Protein AF-M6JKP3-F1 (afdb_monomer_lite)

Organism: NCBI:txid1049976

Secondary structure (DSSP, 8-state):
-HHHHHHHHH---GGGS-GGG--HHHHHHHHHHHHHTTHHHHHHHHHHHHHT-

Radius of gyration: 12.95 Å; chains: 1; bounding box: 22×15×39 Å

Sequence (53 aa):
MTGIIYRMKTGCQWRAIPNEFGSGQTCHRRFQEWERAGVFKKIYKRILKLIMM

InterPro domains:
  IPR025161 Insertion element IS402-like domain [PF13340] (2-43)
  IPR052909 Transposase_6_like [PTHR46637] (2-49)

Foldseek 3Di:
DVQLVVCVVPVDQLCPRDCVSPHSVVSVVVVVVCVVVCVVVVVVVVVVVVVVD

Structure (mmCIF, N/CA/C/O backbone):
data_AF-M6JKP3-F1
#
_entry.id   AF-M6JKP3-F1
#
loop_
_atom_site.group_PDB
_atom_site.id
_atom_site.type_symbol
_atom_site.label_atom_id
_atom_site.label_alt_id
_atom_site.label_comp_id
_atom_site.label_asym_id
_atom_site.label_entity_id
_atom_site.label_seq_i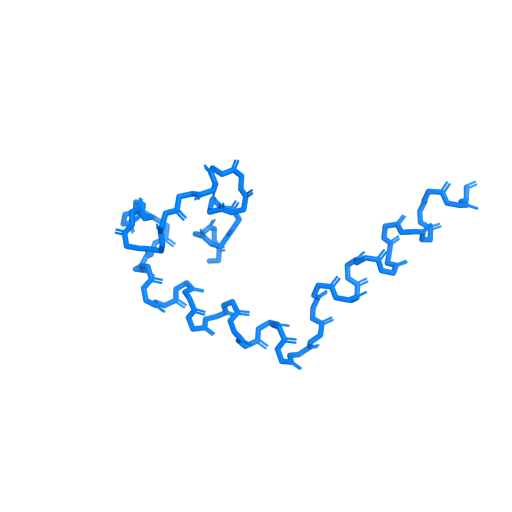d
_atom_site.pdbx_PDB_ins_code
_atom_site.Cartn_x
_atom_site.Cartn_y
_atom_site.Cartn_z
_atom_site.occupancy
_atom_site.B_iso_or_equiv
_atom_site.auth_seq_id
_atom_site.auth_comp_id
_atom_site.auth_asym_i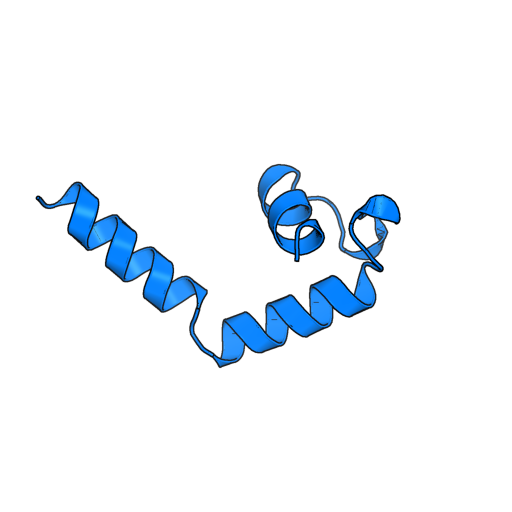d
_atom_site.auth_atom_id
_atom_site.pdbx_PDB_model_num
ATOM 1 N N . MET A 1 1 ? 2.167 -11.679 -4.177 1.00 63.12 1 MET A N 1
ATOM 2 C CA . MET A 1 1 ? 1.754 -10.626 -3.207 1.00 63.12 1 MET A CA 1
ATOM 3 C C . MET A 1 1 ? 2.870 -9.630 -2.899 1.00 63.12 1 MET A C 1
ATOM 5 O O . MET A 1 1 ? 2.572 -8.525 -2.463 1.00 63.12 1 MET A O 1
ATOM 9 N N . THR A 1 2 ? 4.131 -9.976 -3.163 1.00 86.19 2 THR A N 1
ATOM 10 C CA . THR A 1 2 ? 5.314 -9.155 -2.875 1.00 86.19 2 THR A CA 1
ATOM 11 C C . THR A 1 2 ? 5.319 -7.794 -3.581 1.00 86.19 2 THR A C 1
ATOM 13 O O . THR A 1 2 ? 5.810 -6.832 -3.006 1.00 86.19 2 THR A O 1
ATOM 16 N N . GLY A 1 3 ? 4.697 -7.660 -4.761 1.00 93.69 3 GLY A N 1
ATOM 17 C CA . GLY A 1 3 ? 4.676 -6.396 -5.513 1.00 93.69 3 GLY A CA 1
ATOM 18 C C . GLY A 1 3 ? 3.934 -5.243 -4.827 1.00 93.69 3 GLY A C 1
ATOM 19 O O . GLY A 1 3 ? 4.367 -4.098 -4.920 1.00 93.69 3 GLY A O 1
ATOM 20 N N . ILE A 1 4 ? 2.867 -5.526 -4.067 1.00 94.00 4 ILE A N 1
ATOM 21 C CA . ILE A 1 4 ? 2.174 -4.495 -3.272 1.00 94.00 4 ILE A CA 1
ATOM 22 C C . ILE A 1 4 ? 3.101 -3.977 -2.167 1.00 94.00 4 ILE A C 1
ATOM 24 O O . ILE A 1 4 ? 3.231 -2.769 -1.992 1.00 94.00 4 ILE A O 1
ATOM 28 N N . ILE A 1 5 ? 3.783 -4.883 -1.462 1.00 93.56 5 ILE A N 1
ATOM 29 C CA . ILE A 1 5 ? 4.720 -4.530 -0.388 1.00 93.56 5 ILE A CA 1
ATOM 30 C C . ILE A 1 5 ? 5.941 -3.797 -0.947 1.00 93.56 5 ILE A C 1
ATOM 32 O O . ILE A 1 5 ? 6.367 -2.803 -0.366 1.00 93.56 5 ILE A O 1
ATOM 36 N N . TYR A 1 6 ? 6.471 -4.239 -2.090 1.00 94.69 6 TYR A N 1
ATOM 37 C CA . TYR A 1 6 ? 7.555 -3.556 -2.790 1.00 94.69 6 TYR A CA 1
ATOM 38 C C . TYR A 1 6 ? 7.172 -2.107 -3.092 1.00 94.69 6 TYR A C 1
ATOM 40 O O . TYR A 1 6 ? 7.889 -1.193 -2.696 1.00 94.69 6 TYR A O 1
ATOM 48 N N . ARG A 1 7 ? 5.994 -1.887 -3.690 1.00 95.31 7 ARG A N 1
ATOM 49 C CA . ARG A 1 7 ? 5.484 -0.538 -3.944 1.00 95.31 7 ARG A CA 1
ATOM 50 C C . ARG A 1 7 ? 5.323 0.275 -2.662 1.00 95.31 7 ARG A C 1
ATOM 52 O O . ARG A 1 7 ? 5.656 1.451 -2.653 1.00 95.31 7 ARG A O 1
ATOM 59 N N . MET A 1 8 ? 4.800 -0.318 -1.589 1.00 92.88 8 MET A N 1
ATOM 60 C CA . MET A 1 8 ? 4.653 0.383 -0.308 1.00 92.88 8 MET A CA 1
ATOM 61 C C . MET A 1 8 ? 6.004 0.812 0.277 1.00 92.88 8 MET A C 1
ATOM 63 O O . MET A 1 8 ? 6.067 1.855 0.917 1.00 92.88 8 MET A O 1
ATOM 67 N N . LYS A 1 9 ? 7.076 0.043 0.042 1.00 94.62 9 LYS A N 1
ATOM 68 C CA . LYS A 1 9 ? 8.438 0.397 0.466 1.00 94.62 9 LYS A CA 1
ATOM 69 C C . LYS A 1 9 ? 9.085 1.468 -0.414 1.00 94.62 9 LYS A C 1
ATOM 71 O O . LYS A 1 9 ? 9.785 2.322 0.109 1.00 94.62 9 LYS A O 1
ATOM 76 N N . THR A 1 10 ? 8.895 1.401 -1.732 1.00 95.75 10 THR A N 1
ATOM 77 C CA . THR A 1 10 ? 9.618 2.251 -2.698 1.00 95.75 10 THR A CA 1
ATOM 78 C C . THR A 1 10 ? 8.837 3.476 -3.162 1.00 95.75 10 THR A C 1
ATOM 80 O O . THR A 1 10 ? 9.419 4.397 -3.721 1.00 95.75 10 THR A O 1
ATOM 83 N N . GLY A 1 11 ? 7.514 3.481 -2.998 1.00 94.88 11 GLY A N 1
ATOM 84 C CA . GLY A 1 11 ? 6.628 4.513 -3.538 1.00 94.88 11 GLY A CA 1
ATOM 85 C C . GLY A 1 11 ? 6.494 4.492 -5.065 1.00 94.88 11 GLY A C 1
ATOM 86 O O . GLY A 1 11 ? 5.888 5.403 -5.629 1.00 94.88 11 GLY A O 1
ATOM 87 N N . CYS A 1 12 ? 7.033 3.478 -5.753 1.00 94.44 12 CYS A N 1
ATOM 88 C CA . CYS A 1 12 ? 7.058 3.461 -7.211 1.00 94.44 12 CYS A CA 1
ATOM 89 C C . CYS A 1 12 ? 5.646 3.408 -7.834 1.00 94.44 12 CYS A C 1
ATOM 91 O O . CYS A 1 12 ? 4.634 3.058 -7.211 1.00 94.44 12 CYS A O 1
ATOM 93 N N . GLN A 1 13 ? 5.546 3.765 -9.112 1.00 95.69 13 GLN A N 1
ATOM 94 C CA . GLN A 1 13 ? 4.298 3.583 -9.850 1.00 95.69 13 GLN A CA 1
ATOM 95 C C . GLN A 1 13 ? 3.998 2.089 -10.037 1.00 95.69 13 GLN A C 1
ATOM 97 O O . GLN A 1 13 ? 4.911 1.281 -10.168 1.00 95.69 13 GLN A O 1
ATOM 102 N N . TRP A 1 14 ? 2.719 1.708 -10.133 1.00 94.44 14 TRP A N 1
ATOM 103 C CA . TRP A 1 14 ? 2.327 0.303 -10.331 1.00 94.44 14 TRP A CA 1
ATOM 104 C C . TRP A 1 14 ? 3.005 -0.341 -11.546 1.00 94.44 14 TRP A C 1
ATOM 106 O O . TRP A 1 14 ? 3.413 -1.493 -11.480 1.00 94.44 14 TRP A O 1
ATOM 116 N N . ARG A 1 15 ? 3.165 0.410 -12.643 1.00 93.38 15 ARG A N 1
ATOM 117 C CA . ARG A 1 15 ? 3.835 -0.056 -13.870 1.00 93.38 15 ARG A CA 1
ATOM 118 C C . ARG A 1 15 ? 5.350 -0.225 -13.721 1.00 93.38 15 ARG A C 1
ATOM 120 O O . ARG A 1 15 ? 5.942 -0.918 -14.533 1.00 93.38 15 ARG A O 1
ATOM 127 N N . ALA A 1 16 ? 5.949 0.387 -12.703 1.00 95.19 16 ALA A N 1
ATOM 128 C CA . ALA A 1 16 ? 7.376 0.307 -12.411 1.00 95.19 16 ALA A CA 1
ATOM 129 C C . ALA A 1 16 ? 7.718 -0.830 -11.430 1.00 95.19 16 ALA A C 1
ATOM 131 O O . ALA A 1 16 ? 8.856 -0.931 -10.982 1.00 95.19 16 ALA A O 1
ATOM 132 N N . ILE A 1 17 ? 6.745 -1.668 -11.056 1.00 94.62 17 ILE A N 1
ATOM 133 C CA . ILE A 1 17 ? 7.006 -2.853 -10.236 1.00 94.62 17 ILE A CA 1
ATOM 134 C C . ILE A 1 17 ? 7.797 -3.865 -11.083 1.00 94.62 17 ILE A C 1
ATOM 136 O O . ILE A 1 17 ? 7.326 -4.221 -12.167 1.00 94.62 17 ILE A O 1
ATOM 140 N N . PRO A 1 18 ? 8.959 -4.347 -10.604 1.00 93.50 18 PRO A N 1
ATOM 141 C CA . PRO A 1 18 ? 9.719 -5.393 -11.279 1.00 93.50 18 PRO A CA 1
ATOM 142 C C . PRO A 1 18 ? 8.875 -6.645 -11.542 1.00 93.50 18 PRO A C 1
ATOM 144 O O . PRO A 1 18 ? 8.127 -7.095 -10.672 1.00 93.50 18 PRO A O 1
ATOM 147 N N . ASN A 1 19 ? 9.029 -7.240 -12.728 1.00 89.06 19 ASN A N 1
ATOM 148 C CA . ASN A 1 19 ? 8.233 -8.401 -13.142 1.00 89.06 19 ASN A CA 1
ATOM 149 C C . ASN A 1 19 ? 8.417 -9.629 -12.233 1.00 89.06 19 ASN A C 1
ATOM 151 O O . ASN A 1 19 ? 7.495 -10.436 -12.131 1.00 89.06 19 ASN A O 1
ATOM 155 N N . GLU A 1 20 ? 9.545 -9.746 -11.520 1.00 92.31 20 GLU A N 1
ATOM 156 C CA . GLU A 1 20 ? 9.773 -10.790 -10.503 1.00 92.31 20 GLU A CA 1
ATOM 157 C C . GLU A 1 20 ? 8.717 -10.776 -9.381 1.00 92.31 20 GLU A C 1
ATOM 159 O O . GLU A 1 20 ? 8.420 -11.806 -8.778 1.00 92.31 20 GLU A O 1
ATOM 164 N N . PHE A 1 21 ? 8.084 -9.624 -9.130 1.00 89.75 21 PHE A N 1
ATOM 165 C CA . PHE A 1 21 ? 7.031 -9.474 -8.126 1.00 89.75 21 PHE A CA 1
ATOM 166 C C . PHE A 1 21 ? 5.609 -9.612 -8.696 1.00 89.75 21 PHE A C 1
ATOM 168 O O . PHE A 1 21 ? 4.627 -9.459 -7.954 1.00 89.75 21 PHE A O 1
ATOM 175 N N . GLY A 1 22 ? 5.503 -9.942 -9.985 1.00 87.94 22 GLY A N 1
ATOM 176 C CA . GLY A 1 22 ? 4.270 -10.020 -10.760 1.00 87.94 22 GLY A CA 1
ATOM 177 C C . GLY A 1 22 ? 3.919 -8.708 -11.463 1.00 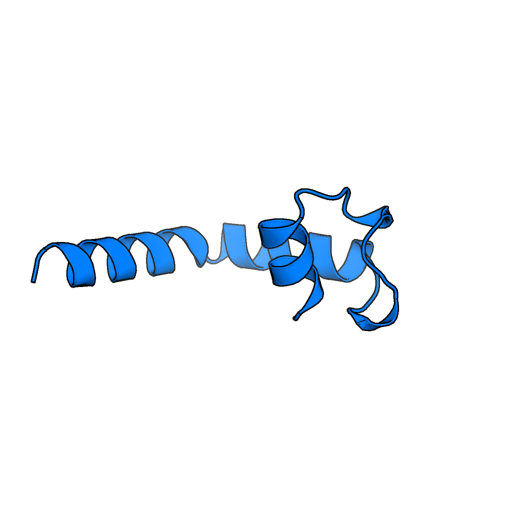87.94 22 GLY A C 1
ATOM 178 O O . GLY A 1 22 ? 4.504 -7.657 -11.210 1.00 87.94 22 GLY A O 1
ATOM 179 N N . SER A 1 23 ? 2.920 -8.754 -12.349 1.00 91.94 23 SER A N 1
ATOM 180 C CA . SER A 1 23 ? 2.544 -7.573 -13.126 1.00 91.94 23 SER A CA 1
ATOM 181 C C . SER A 1 23 ? 1.947 -6.466 -12.253 1.00 91.94 23 SER A C 1
ATOM 183 O O . SER A 1 23 ? 1.122 -6.705 -11.359 1.00 91.94 23 SER A O 1
ATOM 185 N N . GLY A 1 24 ? 2.309 -5.223 -12.573 1.00 92.69 24 GLY A N 1
ATOM 186 C CA . GLY A 1 24 ? 1.802 -4.029 -11.900 1.00 92.69 24 GLY A CA 1
ATOM 187 C C . GLY A 1 24 ? 0.277 -3.933 -11.862 1.00 92.69 24 GLY A C 1
ATOM 188 O O . GLY A 1 24 ? -0.301 -3.534 -10.853 1.00 92.69 24 GLY A O 1
ATOM 189 N N . GLN A 1 25 ? -0.388 -4.365 -12.937 1.00 93.88 25 GLN A N 1
ATOM 190 C CA . GLN A 1 25 ? -1.851 -4.380 -13.036 1.00 93.88 25 GLN A CA 1
ATOM 191 C C . GLN A 1 25 ? -2.483 -5.369 -12.050 1.00 93.88 25 GLN A C 1
ATOM 193 O O . GLN A 1 25 ? -3.443 -5.028 -11.360 1.00 93.88 25 GLN A O 1
ATOM 198 N N . THR A 1 26 ? -1.918 -6.575 -11.929 1.00 93.25 26 THR A N 1
ATOM 199 C CA . THR A 1 26 ? -2.394 -7.576 -10.964 1.00 93.25 26 THR A CA 1
ATOM 200 C C . THR A 1 26 ? -2.186 -7.088 -9.536 1.00 93.25 26 THR A C 1
ATOM 202 O O . THR A 1 26 ? -3.083 -7.225 -8.703 1.00 93.25 26 THR A O 1
ATOM 205 N N . CYS A 1 27 ? -1.035 -6.467 -9.259 1.00 94.50 27 CYS A N 1
ATOM 206 C CA . CYS A 1 27 ? -0.750 -5.864 -7.959 1.00 94.50 27 CYS A CA 1
ATOM 207 C C . CYS A 1 27 ? -1.746 -4.750 -7.623 1.00 94.50 27 CYS A C 1
ATOM 209 O O . CYS A 1 27 ? -2.280 -4.733 -6.517 1.00 94.50 27 CYS A O 1
ATOM 211 N N . HIS A 1 28 ? -2.052 -3.871 -8.580 1.00 95.00 28 HIS A N 1
ATOM 212 C CA . HIS A 1 28 ? -3.020 -2.796 -8.387 1.00 95.00 28 HIS A CA 1
ATOM 213 C C . HIS A 1 28 ? -4.435 -3.332 -8.125 1.00 95.00 28 HIS A C 1
ATOM 215 O O . HIS A 1 28 ? -5.079 -2.915 -7.165 1.00 95.00 28 HIS A O 1
ATOM 221 N N . ARG A 1 29 ? -4.900 -4.317 -8.905 1.00 95.75 29 ARG A N 1
ATOM 222 C CA . ARG A 1 29 ? -6.210 -4.950 -8.679 1.00 95.75 29 ARG A CA 1
ATOM 223 C C . ARG A 1 29 ? -6.298 -5.589 -7.292 1.00 95.75 29 ARG A C 1
ATOM 225 O O . ARG A 1 29 ? -7.270 -5.381 -6.574 1.00 95.75 29 ARG A O 1
ATOM 232 N N . ARG A 1 30 ? -5.264 -6.329 -6.885 1.00 94.44 30 ARG A N 1
ATOM 233 C CA . ARG A 1 30 ? -5.179 -6.945 -5.550 1.00 94.44 30 ARG A CA 1
ATOM 234 C C . ARG A 1 30 ? -5.145 -5.900 -4.433 1.00 94.44 30 ARG A C 1
ATOM 236 O O . ARG A 1 30 ? -5.774 -6.105 -3.401 1.00 94.44 30 ARG A O 1
ATOM 243 N N . PHE A 1 31 ? -4.465 -4.775 -4.645 1.00 95.38 31 PHE A N 1
ATOM 244 C CA . PHE A 1 31 ? -4.468 -3.655 -3.705 1.00 95.38 31 PHE A CA 1
ATOM 245 C C . PHE A 1 31 ? -5.879 -3.083 -3.511 1.00 95.38 31 PHE A C 1
ATOM 247 O O . PHE A 1 31 ? -6.313 -2.902 -2.377 1.00 95.38 31 PHE A O 1
ATOM 254 N N . GLN A 1 32 ? -6.630 -2.881 -4.596 1.00 96.69 32 GLN A N 1
ATOM 255 C CA . GLN A 1 32 ? -8.021 -2.421 -4.522 1.00 96.69 32 GLN A CA 1
ATOM 256 C C . GLN A 1 32 ? -8.933 -3.439 -3.819 1.00 96.69 32 GLN A C 1
ATOM 258 O O . GLN A 1 32 ? -9.791 -3.060 -3.023 1.00 96.69 32 GLN A O 1
ATOM 263 N N . GLU A 1 33 ? -8.746 -4.739 -4.069 1.00 96.81 33 GLU A N 1
ATOM 264 C CA . GLU A 1 33 ? -9.462 -5.804 -3.349 1.00 96.81 33 GLU A CA 1
ATOM 265 C C . GLU A 1 33 ? -9.186 -5.738 -1.832 1.00 96.81 33 GLU A C 1
ATOM 267 O O . GLU A 1 33 ? -10.109 -5.865 -1.028 1.00 96.81 33 GLU A O 1
ATOM 272 N N . TRP A 1 34 ? -7.940 -5.472 -1.424 1.00 95.62 34 TRP A N 1
ATOM 273 C CA . TRP A 1 34 ? -7.559 -5.309 -0.015 1.00 95.62 34 TRP A C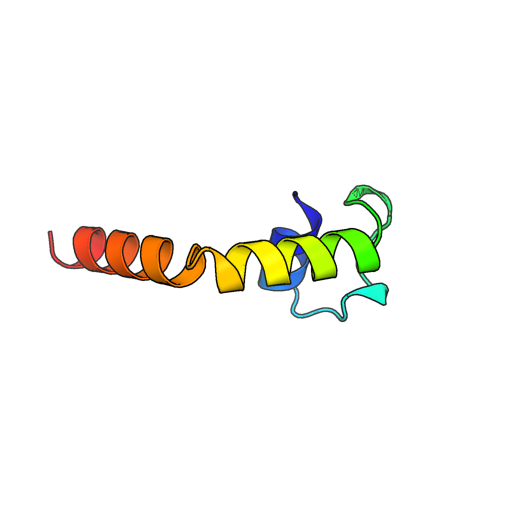A 1
ATOM 274 C C . TRP A 1 34 ? -8.162 -4.068 0.632 1.00 95.62 34 TRP A C 1
ATOM 276 O O . TRP A 1 34 ? -8.598 -4.121 1.785 1.00 95.62 34 TRP A O 1
ATOM 286 N N . GLU A 1 35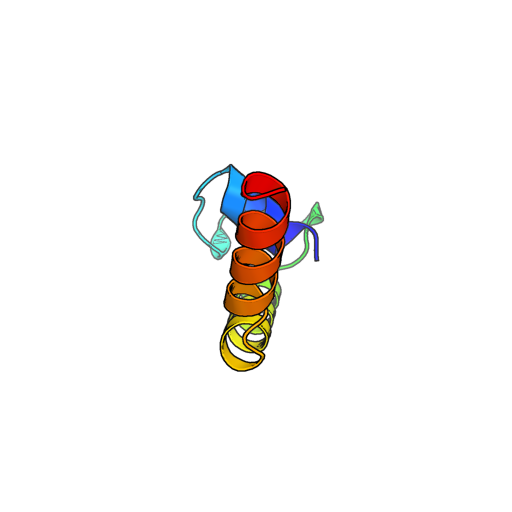 ? -8.191 -2.960 -0.101 1.00 96.69 35 GLU A N 1
ATOM 287 C CA . GLU A 1 35 ? -8.810 -1.721 0.352 1.00 96.69 35 GLU A CA 1
ATOM 288 C C . GLU A 1 35 ? -10.305 -1.927 0.620 1.00 96.69 35 GLU A C 1
ATOM 290 O O . GLU A 1 35 ? -10.778 -1.641 1.723 1.00 96.69 35 GLU A O 1
ATOM 295 N N . ARG A 1 36 ? -11.023 -2.542 -0.331 1.00 97.75 36 ARG A N 1
ATOM 296 C CA . ARG A 1 36 ? -12.447 -2.894 -0.185 1.00 97.75 36 ARG A CA 1
ATOM 297 C C . ARG A 1 36 ? -12.691 -3.866 0.967 1.00 97.75 36 ARG A C 1
ATOM 299 O O . ARG A 1 36 ? -13.644 -3.697 1.720 1.00 97.75 36 ARG A O 1
ATOM 306 N N . ALA A 1 37 ? -11.809 -4.846 1.156 1.00 97.50 37 ALA A N 1
ATOM 307 C CA . ALA A 1 37 ? -11.873 -5.788 2.275 1.00 97.50 37 ALA A CA 1
ATOM 308 C C . ALA A 1 37 ? -11.451 -5.177 3.633 1.00 97.50 37 ALA A C 1
ATOM 310 O O . ALA A 1 37 ? -11.466 -5.864 4.664 1.00 97.50 37 ALA A O 1
ATOM 311 N N . GLY A 1 38 ? -11.046 -3.901 3.656 1.00 97.50 38 GLY A N 1
ATOM 312 C CA . GLY A 1 38 ? -10.639 -3.185 4.862 1.00 97.50 38 GLY A CA 1
ATOM 313 C C . GLY A 1 38 ? -9.340 -3.702 5.483 1.00 97.50 38 GLY A C 1
ATOM 314 O O . GLY A 1 38 ? -9.132 -3.529 6.685 1.00 97.50 38 GLY A O 1
ATOM 315 N N . VAL A 1 39 ? -8.467 -4.341 4.699 1.00 96.56 39 VAL A N 1
ATOM 316 C CA . VAL A 1 39 ? -7.214 -4.950 5.182 1.00 96.56 39 VAL A CA 1
ATOM 317 C C . VAL A 1 39 ? -6.338 -3.913 5.883 1.00 96.56 39 VAL A C 1
ATOM 319 O O . VAL A 1 39 ? -5.912 -4.136 7.013 1.00 96.56 39 VAL A O 1
ATOM 322 N N . PHE A 1 40 ? -6.147 -2.738 5.279 1.00 94.69 40 PHE A N 1
ATOM 323 C CA . PHE A 1 40 ? -5.335 -1.671 5.872 1.00 94.69 40 PHE A CA 1
ATOM 324 C C . PHE A 1 40 ? -5.913 -1.156 7.194 1.00 94.69 40 PHE A C 1
ATOM 326 O O . PHE A 1 40 ? -5.170 -0.940 8.148 1.00 94.69 40 PHE A O 1
ATOM 333 N N . LYS A 1 41 ? -7.246 -1.058 7.305 1.00 96.62 41 LYS A N 1
ATOM 334 C CA . LYS A 1 41 ? -7.915 -0.683 8.563 1.00 96.62 41 LYS A CA 1
ATOM 335 C C . LYS A 1 41 ? -7.672 -1.726 9.656 1.00 96.62 41 LYS A C 1
ATOM 337 O O . LYS A 1 41 ? -7.435 -1.366 10.807 1.00 96.62 41 LYS A O 1
ATOM 342 N N . LYS A 1 42 ? -7.711 -3.018 9.311 1.00 96.75 42 LYS A N 1
ATOM 343 C CA . LYS A 1 42 ? -7.424 -4.120 10.247 1.00 96.75 42 LYS A CA 1
ATOM 344 C C . LYS A 1 42 ? -5.968 -4.093 10.716 1.00 96.75 42 LYS A C 1
ATOM 346 O O . LYS A 1 42 ? -5.726 -4.220 11.913 1.00 96.75 42 LYS A O 1
ATOM 351 N N . ILE A 1 43 ? -5.025 -3.875 9.797 1.00 95.25 43 ILE A N 1
ATOM 352 C CA . ILE A 1 43 ? -3.597 -3.732 10.115 1.00 95.25 43 ILE A CA 1
ATOM 353 C C . ILE A 1 43 ? -3.382 -2.544 11.057 1.00 95.25 43 ILE A C 1
ATOM 355 O O . ILE A 1 43 ? -2.779 -2.714 12.111 1.00 95.25 43 ILE A O 1
ATOM 359 N N . TYR A 1 44 ? -3.941 -1.375 10.736 1.00 95.56 44 TYR A N 1
ATOM 360 C CA . TYR A 1 44 ? -3.827 -0.178 11.570 1.00 95.56 44 TYR A CA 1
ATOM 361 C C . TYR A 1 44 ? -4.354 -0.407 12.993 1.00 95.56 44 TYR A C 1
ATOM 363 O O . TYR A 1 44 ? -3.645 -0.146 13.961 1.00 95.56 44 TYR A O 1
ATOM 371 N N . LYS A 1 45 ? -5.550 -0.998 13.138 1.00 96.81 45 LYS A N 1
ATOM 372 C CA . LYS A 1 45 ? -6.095 -1.367 14.457 1.00 96.81 45 LYS A CA 1
ATOM 373 C C . LYS A 1 45 ? -5.176 -2.318 15.227 1.00 96.81 45 LYS A C 1
ATOM 375 O O . LYS A 1 45 ? -5.059 -2.197 16.443 1.00 96.81 45 LYS A O 1
ATOM 380 N N . ARG A 1 46 ? -4.533 -3.271 14.542 1.00 96.62 46 ARG A N 1
ATOM 381 C CA . ARG A 1 46 ? -3.608 -4.218 15.177 1.00 96.62 46 ARG A CA 1
ATOM 382 C C . ARG A 1 46 ? -2.331 -3.529 15.650 1.00 96.62 46 ARG A C 1
ATOM 384 O O . ARG A 1 46 ? -1.909 -3.795 16.766 1.00 96.62 46 ARG A O 1
ATOM 391 N N . ILE A 1 47 ? -1.761 -2.643 14.834 1.00 95.94 47 ILE A N 1
ATOM 392 C CA . ILE A 1 47 ? -0.571 -1.857 15.186 1.00 95.94 47 ILE A CA 1
ATOM 393 C C . ILE A 1 47 ? -0.869 -0.956 16.386 1.00 95.94 47 ILE A C 1
ATOM 395 O O . ILE A 1 47 ? -0.124 -0.988 17.356 1.00 95.94 47 ILE A O 1
ATOM 399 N N . LEU A 1 48 ? -1.992 -0.230 16.374 1.00 96.38 48 LEU A N 1
ATOM 400 C CA . LEU A 1 48 ? -2.401 0.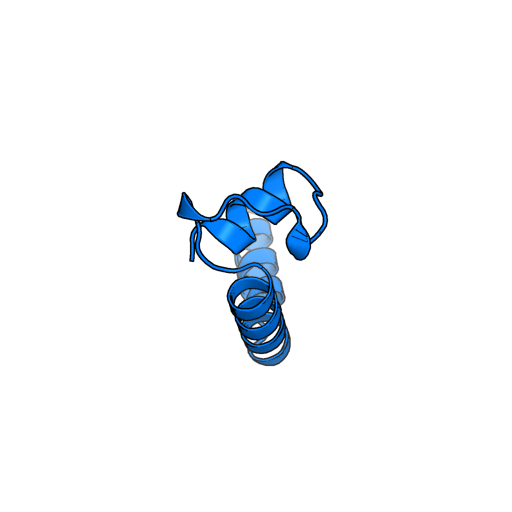590 17.518 1.00 96.38 48 LEU A CA 1
ATOM 401 C C . LEU A 1 48 ? -2.526 -0.235 18.800 1.00 96.38 48 LEU A C 1
ATOM 403 O O . LEU A 1 48 ? -2.021 0.169 19.840 1.00 96.38 48 LEU A O 1
ATOM 407 N N . LYS A 1 49 ? -3.157 -1.413 18.726 1.00 95.62 49 LYS A N 1
ATOM 408 C CA . LYS A 1 49 ? -3.278 -2.301 19.887 1.00 95.62 49 LYS A CA 1
ATOM 409 C C . LYS A 1 49 ? -1.916 -2.757 20.424 1.00 95.62 49 LYS A C 1
ATOM 411 O O . LYS A 1 49 ? -1.792 -2.925 21.625 1.00 95.62 49 LYS A O 1
ATOM 416 N N . LEU A 1 50 ? -0.935 -2.979 19.549 1.00 94.56 50 LEU A N 1
ATOM 417 C CA . LEU A 1 50 ? 0.414 -3.389 19.948 1.00 94.56 50 LEU A CA 1
ATOM 418 C C . LEU A 1 50 ? 1.225 -2.250 20.568 1.00 94.56 50 LEU A C 1
ATOM 420 O O . LEU A 1 50 ? 2.041 -2.515 21.431 1.00 94.56 50 LEU A O 1
ATOM 424 N N . ILE A 1 51 ? 1.024 -1.010 20.121 1.00 92.75 51 ILE A N 1
ATOM 425 C CA . ILE A 1 51 ? 1.752 0.157 20.644 1.00 92.75 51 ILE A CA 1
ATOM 426 C C . ILE A 1 51 ? 1.185 0.614 21.997 1.00 92.75 51 ILE A C 1
ATOM 428 O O . ILE A 1 51 ? 1.904 1.196 22.799 1.00 92.75 51 ILE A O 1
ATOM 432 N N . MET A 1 52 ? -0.105 0.376 22.248 1.00 86.06 52 MET A N 1
ATOM 433 C CA . MET A 1 52 ? -0.784 0.759 23.495 1.00 86.06 52 MET A CA 1
ATOM 434 C C . MET A 1 52 ? -0.733 -0.318 24.595 1.00 86.06 52 MET A C 1
ATOM 436 O O . MET A 1 52 ? -1.431 -0.177 25.597 1.00 86.06 52 MET A O 1
ATOM 440 N N . MET A 1 53 ? 0.020 -1.402 24.391 1.00 71.75 53 MET A N 1
ATOM 441 C CA . MET A 1 53 ? 0.244 -2.477 25.363 1.00 71.75 53 MET A CA 1
ATOM 442 C C . MET A 1 53 ? 1.698 -2.446 25.814 1.00 71.75 53 MET A C 1
ATOM 444 O O . MET A 1 53 ? 1.915 -2.572 27.036 1.00 71.75 53 MET A O 1
#

pLDDT: mean 93.33, std 5.79, range [63.12, 97.75]